Protein AF-A0A951AUS1-F1 (afdb_monomer_lite)

pLDDT: mean 89.26, std 11.7, range [50.56, 98.19]

Structure (mmCIF, N/CA/C/O backbone):
data_AF-A0A951AUS1-F1
#
_entry.id   AF-A0A951AUS1-F1
#
loop_
_atom_site.group_PDB
_atom_site.id
_atom_site.type_symbol
_atom_site.label_atom_id
_atom_site.label_alt_id
_atom_site.label_comp_id
_atom_site.label_asym_id
_atom_site.label_entity_id
_atom_site.label_seq_id
_atom_site.pdbx_PDB_ins_code
_atom_site.Cartn_x
_atom_site.Cartn_y
_atom_site.Cartn_z
_atom_site.occupancy
_atom_site.B_iso_or_equiv
_atom_site.auth_seq_id
_atom_site.auth_comp_id
_atom_site.auth_asym_id
_atom_site.auth_atom_id
_atom_site.pdbx_PDB_model_num
ATOM 1 N N . MET A 1 1 ? 26.260 -0.523 -5.350 1.00 50.56 1 MET A N 1
ATOM 2 C CA . MET A 1 1 ? 24.786 -0.585 -5.257 1.00 50.56 1 MET A CA 1
ATOM 3 C C . MET A 1 1 ? 24.257 0.658 -5.953 1.00 50.56 1 MET A C 1
ATOM 5 O O . MET A 1 1 ? 24.696 1.744 -5.603 1.00 50.56 1 MET A O 1
ATOM 9 N N . SER A 1 2 ? 23.474 0.503 -7.022 1.00 59.09 2 SER A N 1
ATOM 10 C CA . SER A 1 2 ? 22.889 1.622 -7.776 1.00 59.09 2 SER A CA 1
ATOM 11 C C . SER A 1 2 ? 21.748 2.263 -6.980 1.00 59.09 2 SER A C 1
ATOM 13 O O . SER A 1 2 ? 21.094 1.572 -6.202 1.00 59.09 2 SER A O 1
ATOM 15 N N . ALA A 1 3 ? 21.494 3.561 -7.181 1.00 61.25 3 ALA A N 1
ATOM 16 C CA . ALA A 1 3 ? 20.426 4.295 -6.493 1.00 61.25 3 ALA A CA 1
ATOM 17 C C . ALA A 1 3 ? 19.051 3.603 -6.616 1.00 61.25 3 ALA A C 1
ATOM 19 O O . ALA A 1 3 ? 18.329 3.509 -5.630 1.00 61.25 3 ALA A O 1
ATOM 20 N N . SER A 1 4 ? 18.747 3.012 -7.778 1.00 63.56 4 SER A N 1
ATOM 21 C CA . SER A 1 4 ? 17.513 2.248 -8.014 1.00 63.56 4 SER A CA 1
ATOM 22 C C . SER A 1 4 ? 17.359 1.017 -7.113 1.00 63.56 4 SER A C 1
ATOM 24 O O . SER A 1 4 ? 16.247 0.694 -6.713 1.00 63.56 4 SER A O 1
ATOM 26 N N . ASN A 1 5 ? 18.458 0.347 -6.743 1.00 72.94 5 ASN A N 1
ATOM 27 C CA . ASN A 1 5 ? 18.405 -0.809 -5.841 1.00 72.94 5 ASN A CA 1
ATOM 28 C C . ASN A 1 5 ? 18.034 -0.364 -4.414 1.00 72.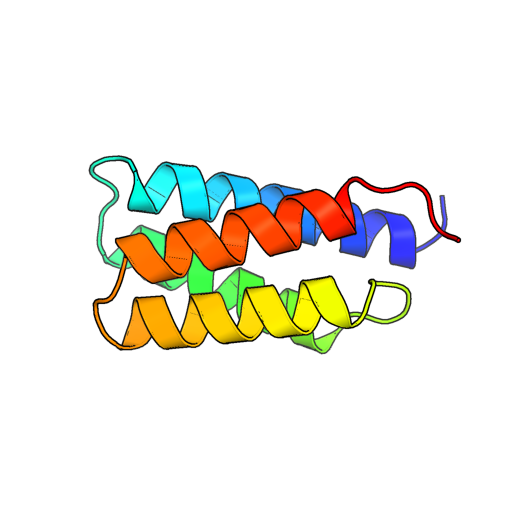94 5 ASN A C 1
ATOM 30 O O . ASN A 1 5 ? 17.212 -0.997 -3.760 1.00 72.94 5 ASN A O 1
ATOM 34 N N . THR A 1 6 ? 18.554 0.786 -3.972 1.00 78.94 6 THR A N 1
ATOM 35 C CA . THR A 1 6 ? 18.164 1.386 -2.689 1.00 78.94 6 THR A CA 1
ATOM 36 C C . THR A 1 6 ? 16.682 1.772 -2.682 1.00 78.94 6 THR A C 1
ATOM 38 O O . THR A 1 6 ? 15.979 1.417 -1.742 1.00 78.94 6 THR A O 1
ATOM 41 N N . THR A 1 7 ? 16.176 2.419 -3.740 1.00 85.44 7 THR A N 1
ATOM 42 C CA . THR A 1 7 ? 14.754 2.802 -3.832 1.00 85.44 7 THR A CA 1
ATOM 43 C C . THR A 1 7 ? 13.828 1.582 -3.862 1.00 85.44 7 THR A C 1
ATOM 45 O O . THR A 1 7 ? 12.808 1.573 -3.176 1.00 85.44 7 THR A O 1
ATOM 48 N N . GLN A 1 8 ? 14.188 0.523 -4.597 1.00 88.25 8 GLN A N 1
ATOM 49 C CA . GLN A 1 8 ? 13.419 -0.727 -4.629 1.00 88.25 8 GLN A CA 1
ATOM 50 C C . GLN A 1 8 ? 13.366 -1.404 -3.252 1.00 88.25 8 GLN A C 1
ATOM 52 O O . GLN A 1 8 ? 12.304 -1.864 -2.835 1.00 88.25 8 GLN A O 1
ATOM 57 N N . GLN A 1 9 ? 14.488 -1.443 -2.525 1.00 88.69 9 GLN A N 1
ATOM 58 C CA . GLN A 1 9 ? 14.534 -1.992 -1.167 1.00 88.69 9 GLN A CA 1
ATOM 59 C C . GLN A 1 9 ? 13.712 -1.160 -0.177 1.00 88.69 9 GLN A C 1
ATOM 61 O O . GLN A 1 9 ? 12.994 -1.736 0.638 1.00 88.69 9 GLN A O 1
ATOM 66 N N . SER A 1 10 ? 13.770 0.172 -0.263 1.00 89.50 10 SER A N 1
ATOM 67 C CA . SER A 1 10 ? 12.920 1.053 0.545 1.00 89.50 10 SER A CA 1
ATOM 68 C C . SER A 1 10 ? 11.436 0.816 0.261 1.00 89.50 10 SER A C 1
ATOM 70 O O . SER A 1 10 ? 10.662 0.647 1.201 1.00 89.50 10 SER A O 1
ATOM 72 N N . LEU A 1 11 ? 11.048 0.699 -1.014 1.00 92.06 11 LEU A N 1
ATOM 73 C CA . LEU A 1 11 ? 9.665 0.397 -1.383 1.00 92.06 11 LEU A CA 1
ATOM 74 C C . LEU A 1 11 ? 9.213 -0.964 -0.837 1.00 92.06 11 LEU A C 1
ATOM 76 O O . LEU A 1 11 ? 8.106 -1.085 -0.321 1.00 92.06 11 LEU A O 1
ATOM 80 N N . LEU A 1 12 ? 10.075 -1.983 -0.908 1.00 93.69 12 LEU A N 1
ATOM 81 C CA . LEU A 1 12 ? 9.787 -3.307 -0.356 1.00 93.69 12 LEU A CA 1
ATOM 82 C C . LEU A 1 12 ? 9.535 -3.249 1.160 1.00 93.69 12 LEU A C 1
ATOM 84 O O . LEU A 1 12 ? 8.562 -3.830 1.637 1.00 93.69 12 LEU A O 1
ATOM 88 N N . GLN A 1 13 ? 10.360 -2.510 1.906 1.00 93.00 13 GLN A N 1
ATOM 89 C CA . GLN A 1 13 ? 10.185 -2.329 3.352 1.00 93.00 13 GLN A CA 1
ATOM 90 C C . GLN A 1 13 ? 8.879 -1.600 3.694 1.00 93.00 13 GLN A C 1
ATOM 92 O O . GLN A 1 13 ? 8.189 -1.971 4.643 1.00 93.00 13 GLN A O 1
ATOM 97 N N . GLU A 1 14 ? 8.510 -0.580 2.920 1.00 95.38 14 GLU A N 1
ATOM 98 C CA . GLU A 1 14 ? 7.248 0.143 3.106 1.00 95.38 14 GLU A CA 1
ATOM 99 C C . GLU A 1 14 ? 6.032 -0.742 2.810 1.00 95.38 14 GLU A C 1
ATOM 101 O O . GLU A 1 14 ? 5.046 -0.700 3.549 1.00 95.38 14 GLU A O 1
ATOM 106 N N . VAL A 1 15 ? 6.116 -1.589 1.777 1.00 96.81 15 VAL A N 1
ATOM 107 C CA . VAL A 1 15 ? 5.088 -2.590 1.457 1.00 96.81 15 VAL A CA 1
ATOM 108 C C . VAL A 1 15 ? 4.916 -3.576 2.615 1.00 96.81 15 VAL A C 1
ATOM 110 O O . VAL A 1 15 ? 3.788 -3.830 3.038 1.00 96.81 15 VAL A O 1
ATOM 113 N N . GLU A 1 16 ? 6.010 -4.098 3.173 1.00 95.94 16 GLU A N 1
ATOM 114 C CA . GLU A 1 16 ? 5.966 -5.012 4.323 1.00 95.94 16 GLU A CA 1
ATOM 115 C C . GLU A 1 16 ? 5.379 -4.346 5.574 1.00 95.94 16 GLU A C 1
ATOM 117 O O . GLU A 1 16 ? 4.522 -4.935 6.239 1.00 95.94 16 GLU A O 1
ATOM 122 N N . ALA A 1 17 ? 5.773 -3.101 5.858 1.00 96.31 17 ALA A N 1
ATOM 123 C CA . ALA A 1 17 ? 5.221 -2.322 6.962 1.00 96.31 17 ALA A CA 1
ATOM 124 C C . ALA A 1 17 ? 3.712 -2.095 6.799 1.00 96.31 17 ALA A C 1
ATOM 126 O O . ALA A 1 17 ? 2.964 -2.209 7.769 1.00 96.31 17 ALA A O 1
ATOM 127 N N . MET A 1 18 ? 3.248 -1.823 5.576 1.00 97.31 18 MET A N 1
ATOM 128 C CA . MET A 1 18 ? 1.827 -1.630 5.300 1.00 97.31 18 MET A CA 1
ATOM 129 C C . MET A 1 18 ? 1.021 -2.917 5.468 1.00 97.31 18 MET A C 1
ATOM 131 O O . MET A 1 18 ? -0.060 -2.891 6.051 1.00 97.31 18 MET A O 1
ATOM 135 N N . VAL A 1 19 ? 1.544 -4.054 4.999 1.00 97.31 19 VAL A N 1
ATOM 136 C CA . VAL A 1 19 ? 0.904 -5.362 5.216 1.00 97.31 19 VAL A CA 1
ATOM 137 C C . VAL A 1 19 ? 0.784 -5.648 6.710 1.00 97.31 19 VAL A C 1
ATOM 139 O O . VAL A 1 19 ? -0.299 -6.002 7.170 1.00 97.31 19 VAL A O 1
ATOM 142 N N . ALA A 1 20 ? 1.857 -5.442 7.477 1.00 96.31 20 ALA A N 1
ATOM 143 C CA . ALA A 1 20 ? 1.830 -5.622 8.926 1.00 96.31 20 ALA A CA 1
ATOM 144 C C . ALA A 1 20 ? 0.816 -4.686 9.601 1.00 96.31 20 ALA A C 1
ATOM 146 O O . ALA A 1 20 ? 0.064 -5.130 10.466 1.00 96.31 20 ALA A O 1
ATOM 147 N N . ALA A 1 21 ? 0.747 -3.423 9.172 1.00 96.69 21 ALA A N 1
ATOM 148 C CA . ALA A 1 21 ? -0.200 -2.454 9.710 1.00 96.69 21 ALA A CA 1
ATOM 149 C C . ALA A 1 21 ? -1.661 -2.834 9.421 1.00 96.69 21 ALA A C 1
ATOM 151 O O . ALA A 1 21 ? -2.498 -2.755 10.311 1.00 96.69 21 ALA A O 1
ATOM 152 N N . LEU A 1 22 ? -1.967 -3.285 8.201 1.00 95.19 22 LEU A N 1
ATOM 153 C CA . LEU A 1 22 ? -3.323 -3.685 7.805 1.00 95.19 22 LEU A CA 1
ATOM 154 C C . LEU A 1 22 ? -3.762 -5.033 8.393 1.00 95.19 22 LEU A C 1
ATOM 156 O O . LEU A 1 22 ? -4.959 -5.274 8.527 1.00 95.19 22 LEU A O 1
ATOM 160 N N . MET A 1 23 ? -2.814 -5.928 8.683 1.00 94.88 23 MET A N 1
ATOM 161 C CA . MET A 1 2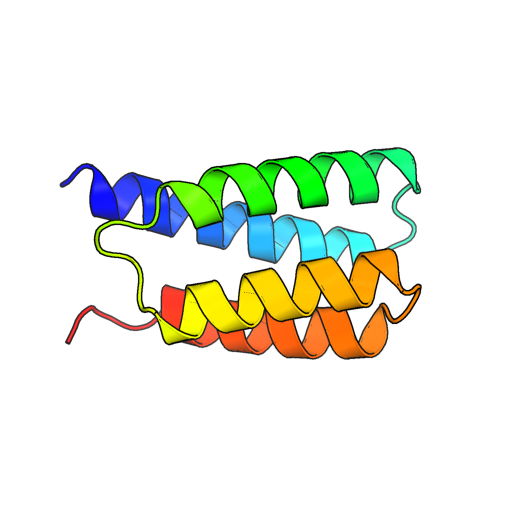3 ? -3.086 -7.225 9.313 1.00 94.88 23 MET A CA 1
ATOM 162 C C . MET A 1 23 ? -3.084 -7.164 10.846 1.00 94.88 23 MET A C 1
ATOM 164 O O . MET A 1 23 ? -3.556 -8.105 11.483 1.00 94.88 23 MET A O 1
ATOM 168 N N . GLY A 1 24 ? -2.526 -6.104 11.429 1.00 92.19 24 GLY A N 1
ATOM 169 C CA . GLY A 1 24 ? -2.528 -5.843 12.864 1.00 92.19 24 GLY A CA 1
ATOM 170 C C . GLY A 1 24 ? -3.544 -4.776 13.271 1.00 92.19 24 GLY A C 1
ATOM 171 O O . GLY A 1 24 ? -4.338 -4.301 12.465 1.00 92.19 24 GLY A O 1
ATOM 172 N N . ASP A 1 25 ? -3.467 -4.361 14.534 1.00 88.50 25 ASP A N 1
ATOM 173 C CA . ASP A 1 25 ? -4.286 -3.280 15.100 1.00 88.50 25 ASP A CA 1
ATOM 174 C C . ASP A 1 25 ? -3.570 -1.920 14.994 1.00 88.50 25 ASP A C 1
ATOM 176 O O . ASP A 1 25 ? -3.465 -1.174 15.970 1.00 88.50 25 ASP A O 1
ATOM 180 N N . ALA A 1 26 ? -3.012 -1.608 13.818 1.00 93.38 26 ALA A N 1
ATOM 181 C CA . ALA A 1 26 ? -2.340 -0.328 13.611 1.00 93.38 26 ALA A CA 1
ATOM 182 C C . ALA A 1 26 ? -3.327 0.838 13.707 1.00 93.38 26 ALA A C 1
ATOM 184 O O . ALA A 1 26 ? -4.483 0.763 13.274 1.00 93.38 26 ALA A O 1
ATOM 185 N N . LEU A 1 27 ? -2.851 1.959 14.242 1.00 95.12 27 LEU A N 1
ATOM 186 C CA . LEU A 1 27 ? -3.677 3.154 14.348 1.00 95.12 27 LEU A CA 1
ATOM 187 C C . LEU A 1 27 ? -3.913 3.759 12.953 1.00 95.12 27 LEU A C 1
ATOM 189 O O . LEU A 1 27 ? -3.006 3.759 12.115 1.00 95.12 27 LEU A O 1
ATOM 193 N N . PRO A 1 28 ? -5.073 4.393 12.696 1.00 92.94 28 PRO A N 1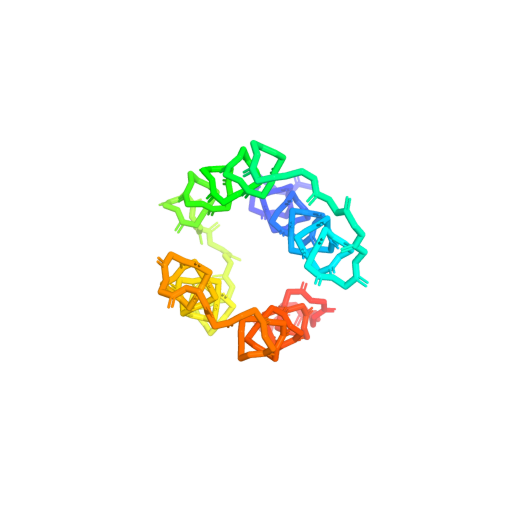
ATO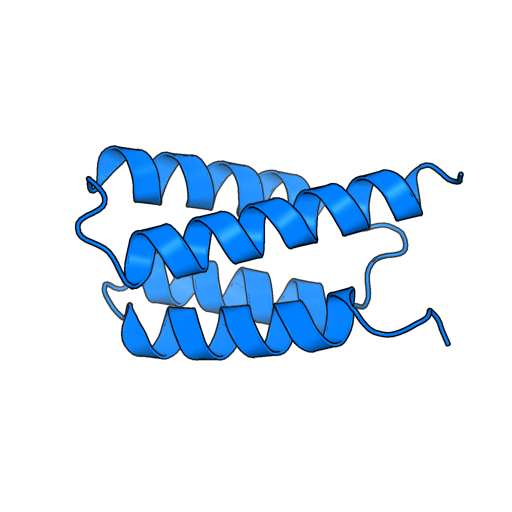M 194 C CA . PRO A 1 28 ? -5.336 5.052 11.413 1.00 92.94 28 PRO A CA 1
ATOM 195 C C . PRO A 1 28 ? -4.262 6.075 11.001 1.00 92.94 28 PRO A C 1
ATOM 197 O O . PRO A 1 28 ? -3.974 6.238 9.814 1.00 92.94 28 PRO A O 1
ATOM 200 N N . ALA A 1 29 ? -3.633 6.742 11.975 1.00 94.88 29 ALA A N 1
ATOM 201 C CA . ALA A 1 29 ? -2.534 7.678 11.739 1.00 94.88 29 ALA A CA 1
ATOM 202 C C . ALA A 1 29 ? -1.264 6.982 11.212 1.00 94.88 29 ALA A C 1
ATOM 204 O O . ALA A 1 29 ? -0.579 7.523 10.345 1.00 94.88 29 ALA A O 1
ATOM 205 N N . GLU A 1 30 ? -0.970 5.770 11.686 1.00 95.75 30 GLU A N 1
ATOM 206 C CA . GLU A 1 30 ? 0.166 4.970 11.216 1.00 95.75 30 GLU A CA 1
ATOM 207 C C . GLU A 1 30 ? -0.072 4.490 9.783 1.00 95.75 30 GLU A C 1
ATOM 209 O O . GLU A 1 30 ? 0.798 4.654 8.928 1.00 95.75 30 GLU A O 1
ATOM 214 N N . ILE A 1 31 ? -1.280 3.991 9.499 1.00 95.88 31 ILE A N 1
ATOM 215 C CA . ILE A 1 31 ? -1.706 3.585 8.150 1.00 95.88 31 ILE A CA 1
ATOM 216 C C . ILE A 1 31 ? -1.598 4.770 7.180 1.00 95.88 31 ILE A C 1
ATOM 218 O O . ILE A 1 31 ? -1.070 4.623 6.075 1.00 95.88 31 ILE A O 1
ATOM 222 N N . THR A 1 32 ? -2.040 5.959 7.602 1.00 96.12 32 THR A N 1
ATOM 223 C CA . THR A 1 32 ? -1.923 7.197 6.811 1.00 96.12 32 THR A CA 1
ATOM 224 C C . THR A 1 32 ? -0.461 7.523 6.519 1.00 96.12 32 THR A C 1
ATOM 226 O O . THR A 1 32 ? -0.088 7.698 5.361 1.00 96.12 32 THR A O 1
ATOM 229 N N . SER A 1 33 ? 0.389 7.504 7.547 1.00 96.81 33 SER A N 1
ATOM 230 C CA . SER A 1 33 ? 1.816 7.801 7.414 1.00 96.81 33 SER A CA 1
ATOM 231 C C . SER A 1 33 ? 2.548 6.821 6.486 1.00 96.81 33 SER A C 1
ATOM 233 O O . SER A 1 33 ? 3.393 7.235 5.693 1.00 96.81 33 SER A O 1
ATOM 235 N N . ILE A 1 34 ? 2.235 5.521 6.555 1.00 96.38 34 ILE A N 1
ATOM 236 C CA . ILE A 1 34 ? 2.812 4.516 5.645 1.00 96.38 34 ILE A CA 1
ATOM 237 C C . ILE A 1 34 ? 2.320 4.747 4.209 1.00 96.38 34 ILE A C 1
ATOM 239 O O . ILE A 1 34 ? 3.113 4.679 3.273 1.00 96.38 34 ILE A O 1
ATOM 243 N N . THR A 1 35 ? 1.037 5.069 4.033 1.00 96.25 35 THR A N 1
ATOM 244 C CA . THR A 1 35 ? 0.439 5.343 2.715 1.00 96.25 35 THR A CA 1
ATOM 245 C C . THR A 1 35 ? 1.112 6.529 2.019 1.00 96.25 35 THR A C 1
ATOM 247 O O . THR A 1 35 ? 1.403 6.451 0.828 1.00 96.25 35 THR A O 1
ATOM 250 N N . GLU A 1 36 ? 1.398 7.610 2.750 1.00 95.06 36 GLU A N 1
ATOM 251 C CA . GLU A 1 36 ? 2.098 8.790 2.219 1.00 95.06 36 GLU A CA 1
ATOM 252 C C . GLU A 1 36 ? 3.530 8.468 1.774 1.00 95.06 36 GLU A C 1
ATOM 254 O O . GLU A 1 36 ? 3.969 8.929 0.719 1.00 95.06 36 GLU A O 1
ATOM 259 N N . ARG A 1 37 ? 4.250 7.634 2.539 1.00 94.38 37 ARG A N 1
ATOM 260 C CA . ARG A 1 37 ? 5.592 7.171 2.154 1.00 94.38 37 ARG A CA 1
ATOM 261 C C . ARG A 1 37 ? 5.562 6.324 0.886 1.00 94.38 37 ARG A C 1
ATOM 263 O O . ARG A 1 37 ? 6.303 6.623 -0.044 1.00 94.38 37 ARG A O 1
ATOM 270 N N . LEU A 1 38 ? 4.640 5.360 0.809 1.00 94.00 38 LEU A N 1
ATOM 271 C CA . LEU A 1 38 ? 4.446 4.541 -0.391 1.00 94.00 38 LEU A CA 1
ATOM 272 C C . LEU A 1 38 ? 4.162 5.401 -1.628 1.00 94.00 38 LEU A C 1
ATOM 274 O O . LEU A 1 38 ? 4.694 5.130 -2.703 1.00 94.00 38 LEU A O 1
ATOM 278 N N . GLU A 1 39 ? 3.338 6.444 -1.490 1.00 92.75 39 GLU A N 1
ATOM 279 C CA . GLU A 1 39 ? 3.026 7.361 -2.589 1.00 92.75 39 GLU A CA 1
ATOM 280 C C . GLU A 1 39 ? 4.267 8.146 -3.037 1.00 92.75 39 GLU A C 1
ATOM 282 O O . GLU A 1 39 ? 4.538 8.218 -4.236 1.00 92.75 39 GLU A O 1
ATOM 287 N N . ALA A 1 40 ? 5.066 8.657 -2.095 1.00 90.31 40 ALA A N 1
ATOM 288 C CA . ALA A 1 40 ? 6.313 9.358 -2.398 1.00 90.31 40 ALA A CA 1
ATOM 289 C C . ALA A 1 40 ? 7.340 8.445 -3.093 1.00 90.31 40 ALA A C 1
ATOM 291 O O . ALA A 1 40 ? 7.914 8.815 -4.120 1.00 90.31 40 ALA A O 1
ATOM 292 N N . THR A 1 41 ? 7.537 7.227 -2.586 1.00 85.88 41 THR A N 1
ATOM 293 C CA . THR A 1 41 ? 8.480 6.260 -3.159 1.00 85.88 41 THR A CA 1
ATOM 294 C C . THR A 1 41 ? 8.032 5.795 -4.549 1.00 85.88 41 THR A C 1
ATOM 296 O O . THR A 1 41 ? 8.850 5.700 -5.466 1.00 85.88 41 THR A O 1
ATOM 299 N N . ALA A 1 42 ? 6.726 5.594 -4.760 1.00 84.19 42 ALA A N 1
ATOM 300 C CA . ALA A 1 42 ? 6.168 5.189 -6.052 1.00 84.19 42 ALA A CA 1
ATOM 301 C C . ALA A 1 42 ? 6.233 6.281 -7.143 1.00 84.19 42 ALA A C 1
ATOM 303 O O . ALA A 1 42 ? 6.064 5.976 -8.328 1.00 84.19 42 ALA A O 1
ATOM 304 N N . VAL A 1 43 ? 6.465 7.549 -6.779 1.00 82.69 43 VAL A N 1
ATOM 305 C CA . VAL A 1 43 ? 6.692 8.656 -7.730 1.00 82.69 43 VAL A CA 1
ATOM 306 C C . VAL A 1 43 ? 8.128 8.656 -8.269 1.00 82.69 43 VAL A C 1
ATOM 308 O O . VAL A 1 43 ? 8.348 9.063 -9.408 1.00 82.69 43 VAL A O 1
ATOM 311 N N . HIS A 1 44 ? 9.096 8.152 -7.502 1.00 71.62 44 HIS A N 1
ATOM 312 C CA . HIS A 1 44 ? 10.526 8.157 -7.845 1.00 71.62 44 HIS A CA 1
ATOM 313 C C . HIS A 1 44 ? 11.043 6.804 -8.373 1.00 71.62 44 HIS A C 1
ATOM 315 O O . HIS A 1 44 ? 12.232 6.506 -8.274 1.00 71.62 44 HIS A O 1
ATOM 321 N N . GLY A 1 45 ? 10.151 5.974 -8.922 1.00 63.50 45 GLY A N 1
ATOM 322 C CA . GLY A 1 45 ? 10.382 4.557 -9.228 1.00 63.50 45 GLY A CA 1
ATOM 323 C C . GLY A 1 45 ? 11.282 4.229 -10.426 1.00 63.50 45 GLY A C 1
ATOM 324 O O . GLY A 1 45 ? 11.086 3.185 -11.047 1.00 63.50 45 GLY A O 1
ATOM 325 N N . ASP A 1 46 ? 12.258 5.069 -10.770 1.00 71.88 46 ASP A N 1
ATOM 326 C CA . ASP A 1 46 ? 13.190 4.768 -11.860 1.00 71.88 46 ASP A CA 1
ATOM 327 C C . ASP A 1 46 ? 13.994 3.491 -11.550 1.00 71.88 46 ASP A C 1
ATOM 329 O O . ASP A 1 46 ? 14.805 3.430 -10.618 1.00 71.88 46 ASP A O 1
ATOM 333 N N . GLY A 1 47 ? 13.769 2.451 -12.357 1.00 77.69 47 GLY A N 1
ATOM 334 C CA . GLY A 1 47 ? 14.375 1.127 -12.187 1.00 77.69 47 GLY A CA 1
ATOM 335 C C . GLY A 1 47 ? 13.581 0.158 -11.305 1.00 77.69 47 GLY A C 1
ATOM 336 O O . GLY A 1 47 ? 14.070 -0.939 -11.053 1.00 77.69 47 GLY A O 1
ATOM 337 N N . ILE A 1 48 ? 12.372 0.525 -10.866 1.00 85.75 48 ILE A N 1
ATOM 338 C CA . ILE A 1 48 ? 11.428 -0.381 -10.196 1.00 85.75 48 ILE A CA 1
ATOM 339 C C . ILE A 1 48 ? 10.511 -1.028 -11.250 1.00 85.75 48 ILE A C 1
ATOM 341 O O . ILE A 1 48 ? 10.076 -0.339 -12.179 1.00 85.75 48 ILE A O 1
ATOM 345 N N . PRO A 1 49 ? 10.172 -2.328 -11.134 1.00 88.81 49 PRO A N 1
ATOM 346 C CA . PRO A 1 49 ? 9.209 -2.964 -12.029 1.00 88.81 49 PRO A CA 1
ATOM 347 C C . PRO A 1 49 ? 7.876 -2.206 -12.071 1.00 88.81 49 PRO A C 1
ATOM 349 O O . PRO A 1 49 ? 7.261 -1.956 -11.035 1.00 88.81 49 PRO A O 1
ATOM 352 N N . ALA A 1 50 ? 7.394 -1.880 -13.274 1.00 89.44 50 ALA A N 1
ATOM 353 C CA . ALA A 1 50 ? 6.138 -1.145 -13.451 1.00 89.44 50 ALA A CA 1
ATOM 354 C C . ALA A 1 50 ? 4.944 -1.861 -12.794 1.00 89.44 50 ALA A C 1
ATOM 356 O O . ALA A 1 50 ? 4.123 -1.216 -12.148 1.00 89.44 50 ALA A O 1
ATOM 357 N N . ALA A 1 51 ? 4.910 -3.197 -12.868 1.00 92.06 51 ALA A N 1
ATOM 358 C CA . ALA A 1 51 ? 3.894 -4.014 -12.208 1.00 92.06 51 ALA A CA 1
ATOM 359 C C . ALA A 1 51 ? 3.868 -3.804 -10.683 1.00 92.06 51 ALA A C 1
ATOM 361 O O . ALA A 1 51 ? 2.795 -3.678 -10.100 1.00 92.06 51 ALA A O 1
ATOM 362 N N . ALA A 1 52 ? 5.034 -3.677 -10.037 1.00 92.81 52 ALA A N 1
ATOM 363 C CA . ALA A 1 52 ? 5.103 -3.379 -8.609 1.00 92.81 52 ALA A CA 1
ATOM 364 C C . ALA A 1 52 ? 4.521 -1.994 -8.286 1.00 92.81 52 ALA A C 1
ATOM 366 O O . ALA A 1 52 ? 3.772 -1.847 -7.322 1.00 92.81 52 ALA A O 1
ATOM 367 N N . ILE A 1 53 ? 4.841 -0.983 -9.100 1.00 93.38 53 ILE A N 1
ATOM 368 C CA . ILE A 1 53 ? 4.331 0.385 -8.923 1.00 93.38 53 ILE A CA 1
ATOM 369 C C . ILE A 1 53 ? 2.808 0.435 -9.090 1.00 93.38 53 ILE A C 1
ATOM 371 O O . ILE A 1 53 ? 2.125 1.098 -8.305 1.00 93.38 53 ILE A O 1
ATOM 375 N N . ASP A 1 54 ? 2.266 -0.270 -10.081 1.00 94.69 54 ASP A N 1
ATOM 376 C CA . ASP A 1 54 ? 0.824 -0.320 -10.326 1.00 94.69 54 ASP A CA 1
ATOM 377 C C . ASP A 1 54 ? 0.073 -0.997 -9.173 1.00 94.69 54 ASP A C 1
ATOM 379 O O . ASP A 1 54 ? -0.952 -0.479 -8.717 1.00 94.69 54 ASP A O 1
ATOM 383 N N . GLU A 1 55 ? 0.616 -2.089 -8.634 1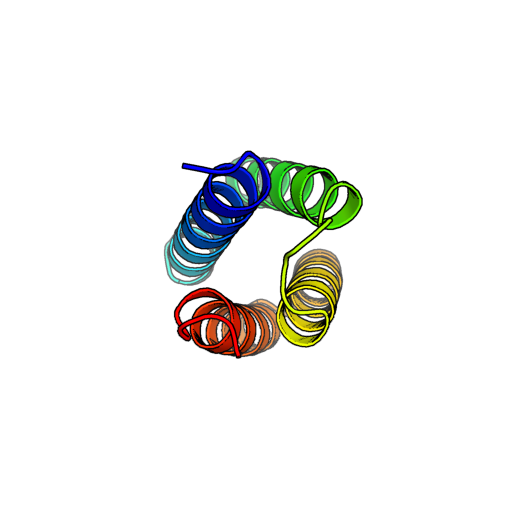.00 97.00 55 GLU A N 1
ATOM 384 C CA . GLU A 1 55 ? 0.056 -2.768 -7.463 1.00 97.00 55 GLU A CA 1
ATOM 385 C C . GLU A 1 55 ? 0.128 -1.901 -6.195 1.00 97.00 55 GLU A C 1
ATOM 387 O O . GLU A 1 55 ? -0.857 -1.798 -5.462 1.00 97.00 55 GLU A O 1
ATOM 392 N N . VAL A 1 56 ? 1.232 -1.177 -5.964 1.00 96.44 56 VAL A N 1
ATOM 393 C CA . VAL A 1 56 ? 1.338 -0.213 -4.848 1.00 96.44 56 VAL A CA 1
ATOM 394 C C . VAL A 1 56 ? 0.292 0.899 -4.978 1.00 96.44 56 VAL A C 1
ATOM 396 O O . VAL A 1 56 ? -0.407 1.217 -4.014 1.00 96.44 56 VAL A O 1
ATOM 399 N N . ARG A 1 57 ? 0.113 1.470 -6.175 1.00 95.94 57 ARG A N 1
ATOM 400 C CA . ARG A 1 57 ? -0.917 2.496 -6.429 1.00 95.94 57 ARG A CA 1
ATOM 401 C C . ARG A 1 57 ? -2.332 1.952 -6.240 1.00 95.94 57 ARG A C 1
ATOM 403 O O . ARG A 1 57 ? -3.203 2.669 -5.737 1.00 95.94 57 ARG A O 1
ATOM 410 N N . SER A 1 58 ? -2.569 0.702 -6.636 1.00 97.56 58 SER A N 1
ATOM 411 C CA . SER A 1 58 ? -3.827 -0.005 -6.391 1.00 97.56 58 SER A CA 1
ATOM 412 C C . SER A 1 58 ? -4.082 -0.151 -4.889 1.00 97.56 58 SER A C 1
ATOM 414 O O . SER A 1 58 ? -5.134 0.269 -4.404 1.00 97.56 58 SER A O 1
ATOM 416 N N . ALA A 1 59 ? -3.090 -0.623 -4.129 1.00 97.88 59 ALA A N 1
ATOM 417 C CA . ALA A 1 59 ? -3.170 -0.755 -2.679 1.00 97.88 59 ALA A CA 1
ATOM 418 C C . ALA A 1 59 ? -3.481 0.577 -1.981 1.00 97.88 59 ALA A C 1
ATOM 420 O O . ALA A 1 59 ? -4.404 0.631 -1.171 1.00 97.88 59 ALA A O 1
ATOM 421 N N . ILE A 1 60 ? -2.790 1.667 -2.340 1.00 97.25 60 ILE A N 1
ATOM 422 C CA . ILE A 1 60 ? -3.048 3.015 -1.797 1.00 97.25 60 ILE A CA 1
ATOM 423 C C . ILE A 1 60 ? -4.514 3.416 -2.006 1.00 97.25 60 ILE A C 1
ATOM 425 O O . ILE A 1 60 ? -5.177 3.897 -1.083 1.00 97.25 60 ILE A O 1
ATOM 429 N N . ARG A 1 61 ? -5.052 3.195 -3.212 1.00 97.81 61 ARG A N 1
ATOM 430 C CA . ARG A 1 61 ? -6.456 3.497 -3.526 1.00 97.81 61 ARG A CA 1
ATOM 431 C C . ARG A 1 61 ? -7.415 2.656 -2.685 1.00 97.81 61 ARG A C 1
ATOM 433 O O . ARG A 1 61 ? -8.392 3.185 -2.166 1.00 97.81 61 ARG A O 1
ATOM 440 N N . LEU A 1 62 ? -7.130 1.366 -2.533 1.00 98.19 62 LEU A N 1
ATOM 441 C CA . LEU A 1 62 ? -7.949 0.435 -1.756 1.00 98.19 62 LEU A CA 1
ATOM 442 C C . LEU A 1 62 ? -7.954 0.794 -0.264 1.00 98.19 62 LEU A C 1
ATOM 444 O O . LEU A 1 62 ? -9.013 0.784 0.357 1.00 98.19 62 LEU A O 1
ATOM 448 N N . VAL A 1 63 ? -6.812 1.197 0.296 1.00 96.69 63 VAL A N 1
ATOM 449 C CA . VAL A 1 63 ? -6.706 1.691 1.681 1.00 96.69 63 VAL A CA 1
ATOM 450 C C . VAL A 1 63 ? -7.554 2.941 1.873 1.00 96.69 63 VAL A C 1
ATOM 452 O O . VAL A 1 63 ? -8.375 2.988 2.787 1.00 96.69 63 VAL A O 1
ATOM 455 N N . ARG A 1 64 ? -7.416 3.925 0.974 1.00 94.75 64 ARG A N 1
ATOM 456 C CA . ARG A 1 64 ? -8.207 5.168 0.998 1.00 94.75 64 ARG A CA 1
ATOM 457 C C . ARG A 1 64 ? -9.715 4.907 0.896 1.00 94.75 64 ARG A C 1
ATOM 459 O O . ARG A 1 64 ? -10.498 5.661 1.461 1.00 94.75 64 ARG A O 1
ATOM 466 N N . ASN A 1 65 ? -10.111 3.823 0.231 1.00 96.81 65 ASN A N 1
ATOM 467 C CA . ASN A 1 65 ? -11.504 3.397 0.093 1.00 96.81 65 ASN A CA 1
ATOM 468 C C . ASN A 1 65 ? -11.997 2.485 1.234 1.00 96.81 65 ASN A C 1
ATOM 470 O O . ASN A 1 65 ? -13.120 1.989 1.164 1.00 96.81 65 ASN A O 1
ATOM 474 N N . GLY A 1 66 ? -11.182 2.217 2.260 1.00 94.50 66 GLY A N 1
ATOM 475 C CA . GLY A 1 66 ? -11.562 1.330 3.364 1.00 94.50 66 GLY A CA 1
ATOM 476 C C . GLY A 1 66 ? -11.669 -0.144 2.961 1.00 94.50 66 GLY A C 1
ATOM 477 O O . GLY A 1 66 ? -12.484 -0.878 3.515 1.00 94.50 66 GLY A O 1
ATOM 478 N N . GLN A 1 67 ? -10.862 -0.591 1.994 1.00 97.06 67 GLN A N 1
ATOM 479 C CA . GLN A 1 67 ? -10.830 -1.966 1.479 1.00 97.06 67 GLN A CA 1
ATOM 480 C C . GLN A 1 67 ? -9.518 -2.680 1.876 1.00 97.06 67 GLN A C 1
ATOM 482 O O . GLN A 1 67 ? -8.725 -3.043 1.001 1.00 97.06 67 GLN A O 1
ATOM 487 N N . PRO A 1 68 ? -9.257 -2.904 3.181 1.00 93.12 68 PRO A N 1
ATOM 488 C CA . PRO A 1 68 ? -7.960 -3.376 3.672 1.00 93.12 68 PRO A CA 1
ATOM 489 C C . PRO A 1 68 ? -7.593 -4.774 3.161 1.00 93.12 68 PRO A C 1
ATOM 491 O O . PRO A 1 68 ? -6.446 -5.004 2.796 1.00 93.12 68 PRO A O 1
ATOM 494 N N . CYS A 1 69 ? -8.553 -5.698 3.044 1.00 93.94 69 CYS A N 1
ATOM 495 C CA . CYS A 1 69 ? -8.272 -7.047 2.539 1.00 93.94 69 CYS A CA 1
ATOM 496 C C . CYS A 1 69 ? -7.789 -7.030 1.081 1.00 93.94 69 CYS A C 1
ATOM 498 O O . CYS A 1 69 ? -6.817 -7.700 0.744 1.00 93.94 69 CYS A O 1
ATOM 500 N N . ALA A 1 70 ? -8.439 -6.231 0.228 1.00 97.06 70 ALA A N 1
ATOM 501 C CA . ALA A 1 70 ? -8.031 -6.074 -1.165 1.00 97.06 70 ALA A CA 1
ATOM 502 C C . ALA A 1 70 ? -6.679 -5.350 -1.268 1.00 97.06 70 ALA A C 1
ATOM 504 O O . ALA A 1 70 ? -5.848 -5.714 -2.098 1.00 97.06 70 ALA A O 1
ATOM 505 N N . ALA A 1 71 ? -6.438 -4.361 -0.400 1.00 97.50 71 ALA A N 1
ATOM 506 C CA . ALA A 1 71 ? -5.152 -3.679 -0.325 1.00 97.50 71 ALA A CA 1
ATOM 507 C C . ALA A 1 71 ? -4.012 -4.640 0.039 1.00 97.50 71 ALA A C 1
ATOM 509 O O . ALA A 1 71 ? -2.971 -4.608 -0.610 1.00 97.50 71 ALA A O 1
ATOM 510 N N . VAL A 1 72 ? -4.213 -5.535 1.014 1.00 97.19 72 VAL A N 1
ATOM 511 C CA . VAL A 1 72 ? -3.226 -6.568 1.371 1.00 97.19 72 VAL A CA 1
ATOM 512 C C . VAL A 1 72 ? -2.932 -7.481 0.180 1.00 97.19 72 VAL A C 1
ATOM 514 O O . VAL A 1 72 ? -1.766 -7.767 -0.079 1.00 97.19 72 VAL A O 1
ATOM 517 N N . SER A 1 73 ? -3.945 -7.898 -0.589 1.00 97.44 73 SER A N 1
ATOM 518 C CA . SER A 1 73 ? -3.717 -8.697 -1.802 1.00 97.44 73 SER A CA 1
ATOM 519 C C . SER A 1 73 ? -2.825 -7.974 -2.819 1.00 97.44 73 SER A C 1
ATOM 521 O O . SER A 1 73 ? -1.855 -8.564 -3.286 1.00 97.44 73 SER A O 1
ATOM 523 N N . ALA A 1 74 ? -3.096 -6.696 -3.101 1.00 97.50 74 ALA A N 1
ATOM 524 C CA .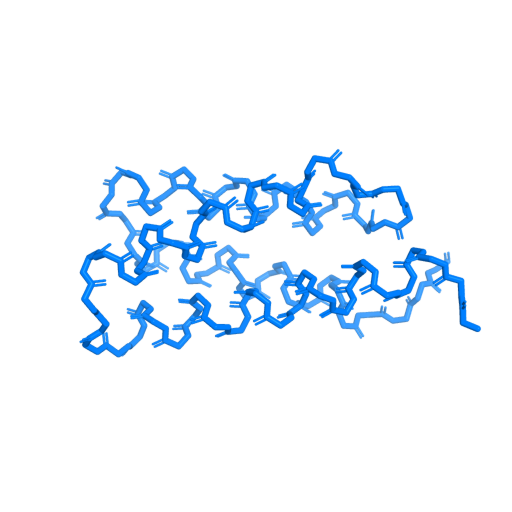 ALA A 1 74 ? -2.275 -5.888 -4.008 1.00 97.50 74 ALA A CA 1
ATOM 525 C C . ALA A 1 74 ? -0.837 -5.696 -3.479 1.00 97.50 74 ALA A C 1
ATOM 527 O O . ALA A 1 74 ? 0.134 -5.860 -4.214 1.00 97.50 74 ALA A O 1
ATOM 528 N N . LEU A 1 75 ? -0.670 -5.440 -2.177 1.00 97.56 75 LEU A N 1
ATOM 529 C CA . LEU A 1 75 ? 0.651 -5.310 -1.547 1.00 97.56 75 LEU A CA 1
ATOM 530 C C . LEU A 1 75 ? 1.476 -6.601 -1.641 1.00 97.56 75 LEU A C 1
ATOM 532 O O . LEU A 1 75 ? 2.683 -6.545 -1.867 1.00 97.56 75 LEU A O 1
ATOM 536 N N . LEU A 1 76 ? 0.846 -7.770 -1.501 1.00 96.50 76 LEU A N 1
ATOM 537 C CA . LEU A 1 76 ? 1.532 -9.054 -1.658 1.00 96.50 76 LEU A CA 1
ATOM 538 C C . LEU A 1 76 ? 1.969 -9.297 -3.110 1.00 96.50 76 LEU A C 1
ATOM 540 O O . LEU A 1 76 ? 3.076 -9.793 -3.318 1.00 96.50 76 LEU A O 1
ATOM 544 N N . SER A 1 77 ? 1.158 -8.900 -4.096 1.00 96.38 77 SER A N 1
ATOM 545 C CA . SER A 1 77 ? 1.556 -8.905 -5.512 1.00 96.38 77 SER A CA 1
ATOM 546 C C . SER A 1 77 ? 2.754 -7.985 -5.757 1.00 96.38 77 SER A C 1
ATOM 548 O O . SER A 1 77 ? 3.754 -8.421 -6.326 1.00 96.38 77 SER A O 1
ATOM 550 N N . ALA A 1 78 ? 2.714 -6.749 -5.243 1.00 95.25 78 ALA A N 1
ATOM 551 C CA . ALA A 1 78 ? 3.841 -5.820 -5.328 1.00 95.25 78 ALA A CA 1
ATOM 552 C C . ALA A 1 78 ? 5.117 -6.412 -4.706 1.00 95.25 78 ALA A C 1
ATOM 554 O O . ALA A 1 78 ? 6.193 -6.329 -5.296 1.00 95.25 78 ALA A O 1
ATOM 555 N N . ARG A 1 79 ? 5.002 -7.068 -3.543 1.00 94.88 79 ARG A N 1
ATOM 556 C CA . ARG A 1 79 ? 6.130 -7.719 -2.859 1.00 94.88 79 ARG A CA 1
ATOM 557 C C . ARG A 1 79 ? 6.808 -8.780 -3.729 1.00 94.88 79 ARG A C 1
ATOM 559 O O . ARG A 1 79 ? 8.031 -8.889 -3.705 1.00 94.88 79 ARG A O 1
ATOM 566 N N . LEU A 1 80 ? 6.030 -9.567 -4.474 1.00 93.38 80 LEU A N 1
ATOM 567 C CA . LEU A 1 80 ? 6.565 -10.603 -5.364 1.00 93.38 80 LEU A CA 1
ATOM 568 C C . LEU A 1 80 ? 7.373 -9.995 -6.514 1.00 93.38 80 LEU A C 1
ATOM 570 O O . LEU A 1 80 ? 8.476 -10.460 -6.791 1.00 93.38 80 LEU A O 1
ATOM 574 N N . GLU A 1 81 ? 6.859 -8.929 -7.125 1.00 91.44 81 GLU A N 1
ATOM 575 C CA . GLU A 1 81 ? 7.548 -8.211 -8.202 1.00 91.44 81 GLU A CA 1
ATOM 576 C C . GLU A 1 81 ? 8.833 -7.527 -7.706 1.00 91.44 81 GLU A C 1
ATOM 578 O O . GLU A 1 81 ? 9.865 -7.577 -8.371 1.00 91.44 81 GLU A O 1
ATOM 583 N N . LEU A 1 82 ? 8.809 -6.940 -6.503 1.00 89.44 82 LEU A N 1
ATOM 584 C CA . LEU A 1 82 ? 9.973 -6.281 -5.892 1.00 89.44 82 LEU A CA 1
ATOM 585 C C . LEU A 1 82 ? 11.047 -7.264 -5.405 1.00 89.44 82 LEU A C 1
ATOM 587 O O . LEU A 1 82 ? 12.216 -6.892 -5.320 1.00 89.44 82 LEU A O 1
ATOM 591 N N . GLY A 1 83 ? 10.665 -8.491 -5.049 1.00 83.19 83 GLY A N 1
ATOM 592 C CA . GLY A 1 83 ? 11.586 -9.540 -4.604 1.00 83.19 83 GLY A CA 1
ATOM 593 C C . GLY A 1 83 ? 12.197 -10.362 -5.742 1.00 83.19 83 GLY A C 1
ATOM 594 O O . GLY A 1 83 ? 13.134 -11.128 -5.508 1.00 83.19 83 GLY A O 1
ATOM 595 N N . ALA A 1 84 ? 11.681 -10.230 -6.967 1.00 75.88 84 ALA A N 1
ATOM 596 C CA . ALA A 1 84 ? 12.216 -10.928 -8.125 1.00 75.88 84 ALA A CA 1
ATOM 597 C C . ALA A 1 84 ? 13.565 -10.317 -8.561 1.00 75.88 84 ALA A C 1
ATOM 599 O O . ALA A 1 84 ? 13.728 -9.093 -8.543 1.00 75.88 84 ALA A O 1
ATOM 600 N N . PRO A 1 85 ? 14.554 -11.135 -8.976 1.00 56.72 85 PRO A N 1
ATOM 601 C CA . PRO A 1 85 ? 15.772 -10.604 -9.575 1.00 56.72 85 PRO A CA 1
ATOM 602 C C . PRO A 1 85 ? 15.428 -9.808 -10.850 1.00 56.72 85 PRO A C 1
ATOM 604 O O . PRO A 1 85 ? 14.552 -10.241 -11.608 1.00 56.72 85 PRO A O 1
ATOM 607 N N . PRO A 1 86 ? 16.096 -8.664 -11.101 1.00 55.91 86 PRO A N 1
ATOM 608 C CA . PRO A 1 86 ? 15.841 -7.853 -12.289 1.00 55.91 86 PRO A CA 1
ATOM 609 C C . PRO A 1 86 ? 16.078 -8.692 -13.553 1.00 55.91 86 PRO A C 1
ATOM 611 O O . PRO A 1 86 ? 17.092 -9.388 -13.648 1.00 55.91 86 PRO A O 1
ATOM 614 N N . ARG A 1 87 ? 15.114 -8.664 -14.481 1.00 53.00 87 ARG A N 1
ATOM 615 C CA . ARG A 1 87 ? 15.186 -9.353 -15.780 1.00 53.00 87 ARG A CA 1
ATOM 616 C C . ARG A 1 87 ? 15.972 -8.551 -16.806 1.00 53.00 87 ARG A C 1
ATOM 618 O O . ARG A 1 87 ? 15.856 -7.307 -16.780 1.00 53.00 87 ARG A O 1
#

Radius of gyration: 12.1 Å; chains: 1; bounding box: 36×20×31 Å

Secondary structure (DSSP, 8-state):
--HHHHHHHHHHHHHHHHHHHHHTT--HHHHHHHHHHHHHHHHS-TTS-HHHHHHHHHHHHHHHTT-HHHHHHHHHHHHHHHHSPP-

Sequence (87 aa):
MSASNTTQQSLLQEVEAMVAALMGDALPAEITSITERLEATAVHGDGIPAAAIDEVRSAIRLVRNGQPCAAVSALLSARLELGAPPR

Foldseek 3Di:
DDPLLVLLVQLLVLLVQLLCCLVDVHDPVSNVVSLVSNVVSLVVNDNQPPLLSVLSVVLSVCVVVVNSVSSSVSSVSSNVSSPDDDD